Protein AF-A0A3N5WPU6-F1 (afdb_monomer_lite)

Radius of gyration: 19.49 Å; chains: 1; bounding box: 59×26×62 Å

Secondary structure (DSSP, 8-state):
-HHHHHHHHHHHHHHHHHHHHHHHHHHHHHHHHHHHHHHHHHHHHHHHS--TTTTTTGGGHHHHHHHHHHHHHHHHTT-HHHHHHHHHHHHHHHHHHHHHTS--GGGGGGGGGHHHHHHHHT-HHHHHHHHHHHHHHHHHHHH-TTS-SS-HHHHHHHHHHHHHHHH-

pLDDT: mean 83.2, std 10.67, range [51.12, 94.56]

Foldseek 3Di:
DVVVVVVVVVVVVVVVVVVVLVVLLVVLLVVLVVVLVVLVVVVVVCVVVVDVLCHVQSVVLNVLSVVLSVVLNVCSVPPVVVSLVSNLVSQLVSLVSCLPVSLNLVSLLVLLQSLLSLCSNPHLVRSVVSLVVSLVVLVVQCPDPDDRSHDPVSSVNSNVSNVVSSVD

Sequence (168 aa):
MWSFAMRREVANDRDLVPYLAELQKSISRYLSLIFGGVYFLFLAVTAITPDQQYNLRVWLAVPLIFLTIVLSLRYLDSNFVLAQVIWLSGFTLIVVAQVVVWQQPVFGFALALAPFLGFLLLSRRAGVLAELVIIGLAIFLGSLEGGSILPRDFVLGVTLGSIVSGLL

Structure (mmCIF, N/CA/C/O backbone):
data_AF-A0A3N5WPU6-F1
#
_entry.id   AF-A0A3N5WPU6-F1
#
loop_
_atom_site.group_PDB
_atom_site.id
_atom_site.type_symbol
_atom_site.label_atom_id
_atom_site.label_alt_id
_atom_site.label_comp_id
_atom_site.label_asym_id
_atom_site.label_entity_id
_atom_site.label_seq_id
_atom_site.pdbx_PDB_ins_code
_atom_site.Cartn_x
_atom_site.Cartn_y
_atom_site.Cartn_z
_atom_site.occupancy
_atom_site.B_iso_or_equiv
_atom_site.auth_seq_id
_atom_site.auth_comp_id
_atom_site.auth_asym_id
_atom_site.auth_atom_id
_atom_site.pdbx_PDB_model_num
ATOM 1 N N . MET A 1 1 ? -34.597 -14.250 35.946 1.00 53.19 1 MET A N 1
ATOM 2 C CA . MET A 1 1 ? -33.301 -14.812 35.496 1.00 53.19 1 MET A CA 1
ATOM 3 C C . MET A 1 1 ? -32.897 -14.357 34.090 1.00 53.19 1 MET A C 1
ATOM 5 O O . MET A 1 1 ? -31.744 -13.997 33.917 1.00 53.19 1 MET A O 1
ATOM 9 N N . TRP A 1 2 ? -33.815 -14.259 33.120 1.00 51.12 2 TRP A N 1
ATOM 10 C CA . TRP A 1 2 ? -33.517 -13.809 31.745 1.00 51.12 2 TRP A CA 1
ATOM 11 C C . TRP A 1 2 ? -32.987 -12.366 31.604 1.00 51.12 2 TRP A C 1
ATOM 13 O O . TRP A 1 2 ? -32.139 -12.097 30.761 1.00 51.12 2 TRP A O 1
ATOM 23 N N . SER A 1 3 ? -33.397 -11.439 32.476 1.00 54.62 3 SER A N 1
ATOM 24 C CA . SER A 1 3 ? -32.942 -10.038 32.437 1.00 54.62 3 SER A CA 1
ATOM 25 C C . SER A 1 3 ? -31.500 -9.813 32.917 1.00 54.62 3 SER A C 1
ATOM 27 O O . SER A 1 3 ? -30.934 -8.753 32.656 1.00 54.62 3 SER A O 1
ATOM 29 N N . PHE A 1 4 ? -30.900 -10.784 33.616 1.00 57.12 4 PHE A N 1
ATOM 30 C CA . PHE A 1 4 ? -29.493 -10.733 34.031 1.00 57.12 4 PHE A CA 1
ATOM 31 C C . PHE A 1 4 ? -28.555 -11.247 32.933 1.00 57.12 4 PHE A C 1
ATOM 33 O O . PHE A 1 4 ? -27.473 -10.692 32.769 1.00 57.12 4 PHE A O 1
ATOM 40 N N . ALA A 1 5 ? -28.980 -12.246 32.149 1.00 58.38 5 ALA A N 1
ATOM 41 C CA . ALA A 1 5 ? -28.216 -12.749 31.006 1.00 58.38 5 ALA A CA 1
ATOM 42 C C . ALA A 1 5 ? -28.086 -11.682 29.902 1.00 58.38 5 ALA A C 1
ATOM 44 O O . ALA A 1 5 ? -26.970 -11.362 29.506 1.00 58.38 5 ALA A O 1
ATOM 45 N N . MET A 1 6 ? -29.190 -11.016 29.529 1.00 54.75 6 MET A N 1
ATOM 46 C CA . MET A 1 6 ? -29.162 -9.937 28.524 1.00 54.75 6 MET A CA 1
ATOM 47 C C . MET A 1 6 ? -28.309 -8.734 28.948 1.00 54.75 6 MET A C 1
ATOM 49 O O . MET A 1 6 ? -27.613 -8.151 28.126 1.00 54.75 6 MET A O 1
ATOM 53 N N . ARG A 1 7 ? -28.318 -8.347 30.234 1.00 57.19 7 ARG A N 1
ATOM 54 C CA . ARG A 1 7 ? -27.445 -7.254 30.710 1.00 57.19 7 ARG A CA 1
ATOM 55 C C . ARG A 1 7 ? -25.968 -7.625 30.659 1.00 57.19 7 ARG A C 1
ATOM 57 O O . ARG A 1 7 ? -25.144 -6.735 30.489 1.00 57.19 7 ARG A O 1
ATOM 64 N N . ARG A 1 8 ? -25.640 -8.908 30.819 1.00 55.56 8 ARG A N 1
ATOM 65 C CA . ARG A 1 8 ? -24.261 -9.398 30.771 1.00 55.56 8 ARG A CA 1
ATOM 66 C C . ARG A 1 8 ? -23.736 -9.438 29.338 1.00 55.56 8 ARG A C 1
ATOM 68 O O . ARG A 1 8 ? -22.610 -9.018 29.127 1.00 55.56 8 ARG A O 1
ATOM 75 N N . GLU A 1 9 ? -24.559 -9.849 28.375 1.00 55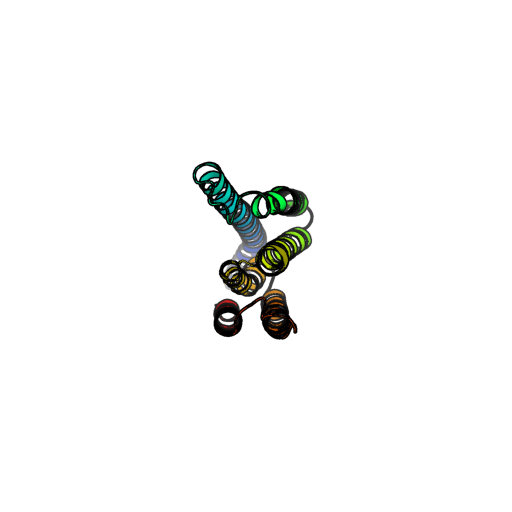.59 9 GLU A N 1
ATOM 76 C CA . GLU A 1 9 ? -24.229 -9.790 26.940 1.00 55.59 9 GLU A CA 1
ATOM 77 C C . GLU A 1 9 ? -24.065 -8.344 26.449 1.00 55.59 9 GLU A C 1
ATOM 79 O O . GLU A 1 9 ? -23.050 -8.019 25.847 1.00 55.59 9 GLU A O 1
ATOM 84 N N . VAL A 1 10 ? -24.982 -7.437 26.810 1.00 57.66 10 VAL A N 1
ATOM 85 C CA . VAL A 1 10 ? -24.889 -6.010 26.435 1.00 57.66 10 VAL A CA 1
ATOM 86 C C . VAL A 1 10 ? -23.694 -5.302 27.091 1.00 57.66 10 VAL A C 1
ATOM 88 O O . VAL A 1 10 ? -23.122 -4.382 26.504 1.00 57.66 10 VAL A O 1
ATOM 91 N N . ALA A 1 11 ? -23.305 -5.704 28.306 1.00 59.00 11 ALA A N 1
ATOM 92 C CA . ALA A 1 11 ? -22.085 -5.211 28.945 1.00 59.00 11 ALA A CA 1
ATOM 93 C C . ALA A 1 11 ? -20.828 -5.732 28.230 1.00 59.00 11 ALA A C 1
ATOM 95 O O . ALA A 1 11 ? -19.923 -4.953 27.953 1.00 59.00 11 ALA A O 1
ATOM 96 N N . ASN A 1 12 ? -20.818 -7.014 27.851 1.00 64.31 12 ASN A N 1
ATOM 97 C CA . ASN A 1 12 ? -19.713 -7.628 27.119 1.00 64.31 12 ASN A CA 1
ATOM 98 C C . ASN A 1 12 ? -19.509 -6.962 25.744 1.00 64.31 12 ASN A C 1
ATOM 100 O O . ASN A 1 12 ? -18.385 -6.620 25.390 1.00 64.31 12 ASN A O 1
ATOM 104 N N . ASP A 1 13 ? -20.594 -6.687 25.012 1.00 62.91 13 ASP A N 1
ATOM 105 C CA . ASP A 1 13 ? -20.551 -6.002 23.711 1.00 62.91 13 ASP A CA 1
ATOM 106 C C . ASP A 1 13 ? -20.051 -4.551 23.812 1.00 62.91 13 ASP A C 1
ATOM 108 O O . ASP A 1 13 ? -19.359 -4.065 22.915 1.00 62.91 13 ASP A O 1
ATOM 112 N N . ARG A 1 14 ? -20.358 -3.844 24.911 1.00 69.00 14 ARG A N 1
ATOM 113 C CA . ARG A 1 14 ? -19.858 -2.476 25.139 1.00 69.00 14 ARG A CA 1
ATOM 114 C C . ARG A 1 14 ? -18.359 -2.420 25.399 1.00 69.00 14 ARG A C 1
ATOM 116 O O . ARG A 1 14 ? -17.734 -1.459 24.958 1.00 69.00 14 ARG A O 1
ATOM 123 N N . ASP A 1 15 ? -17.802 -3.422 26.068 1.00 78.06 1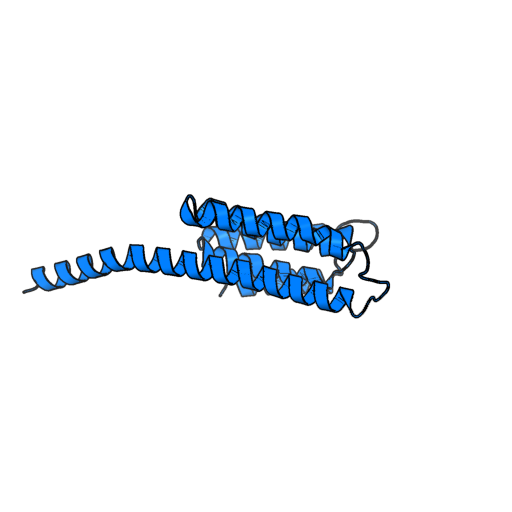5 ASP A N 1
ATOM 124 C CA . ASP A 1 15 ? -16.365 -3.501 26.353 1.00 78.06 15 ASP A CA 1
ATOM 125 C C . ASP A 1 15 ? -15.574 -4.077 25.160 1.00 78.06 15 ASP A C 1
ATOM 127 O O . ASP A 1 15 ? -14.400 -3.755 24.961 1.00 78.06 15 ASP A O 1
ATOM 131 N N . LEU A 1 16 ? -16.239 -4.860 24.300 1.00 78.62 16 LEU A N 1
ATOM 132 C CA . LEU A 1 16 ? -15.687 -5.402 23.055 1.00 78.62 16 LEU A CA 1
ATOM 133 C C . LEU A 1 16 ? -15.358 -4.316 22.023 1.00 78.62 16 LEU A C 1
ATOM 135 O O . LEU A 1 16 ? -14.317 -4.388 21.375 1.00 78.62 16 LEU A O 1
ATOM 139 N N . VAL A 1 17 ? -16.212 -3.301 21.854 1.00 82.19 17 VAL A N 1
ATOM 140 C CA . VAL A 1 17 ? -16.017 -2.273 20.810 1.00 82.19 17 VAL A CA 1
ATOM 141 C C . VAL A 1 17 ? -14.718 -1.464 21.001 1.00 82.19 17 VAL A C 1
ATOM 143 O O . VAL A 1 17 ? -13.957 -1.349 20.035 1.00 82.19 17 VAL A O 1
ATOM 146 N N . PRO A 1 18 ? -14.399 -0.933 22.200 1.00 82.62 18 PRO A N 1
ATOM 147 C CA . PRO A 1 18 ? -13.117 -0.280 22.461 1.00 82.62 18 PRO A CA 1
ATOM 148 C C . PRO A 1 18 ? -11.919 -1.209 22.243 1.00 82.62 18 PRO A C 1
ATOM 150 O O . PRO A 1 18 ? -10.940 -0.798 21.622 1.00 82.62 18 PRO A O 1
ATOM 153 N N . TYR A 1 19 ? -12.017 -2.466 22.691 1.00 85.62 19 TYR A N 1
ATOM 154 C CA . TYR A 1 19 ? -10.951 -3.457 22.536 1.00 85.62 19 TYR A CA 1
ATOM 155 C C . TYR A 1 19 ? -10.665 -3.774 21.062 1.00 85.62 19 TYR A C 1
ATOM 157 O O . TYR A 1 19 ? -9.510 -3.791 20.639 1.00 85.62 19 TYR A O 1
ATOM 165 N N . LEU A 1 20 ? -11.709 -3.969 20.250 1.00 85.38 20 LEU A N 1
ATOM 166 C CA . LEU A 1 20 ? -11.577 -4.201 18.809 1.00 85.38 20 LEU A CA 1
ATOM 167 C C . LEU A 1 20 ? -10.961 -2.994 18.094 1.00 85.38 20 LEU A C 1
ATOM 169 O O . LEU A 1 20 ? -10.095 -3.166 17.237 1.00 85.38 20 LEU A O 1
ATOM 173 N N . ALA A 1 21 ? -11.358 -1.775 18.468 1.00 84.12 21 ALA A N 1
ATOM 174 C CA . ALA A 1 21 ? -10.784 -0.556 17.903 1.00 84.12 21 ALA A CA 1
ATOM 175 C C . ALA A 1 21 ? -9.292 -0.407 18.249 1.00 84.12 21 ALA A C 1
ATOM 177 O O . ALA A 1 21 ? -8.490 -0.001 17.404 1.00 84.12 21 ALA A O 1
ATOM 178 N N . GLU A 1 22 ? -8.899 -0.751 19.475 1.00 87.31 22 GLU A N 1
ATOM 179 C CA . GLU A 1 22 ? -7.502 -0.728 19.909 1.00 87.31 22 GLU A CA 1
ATOM 180 C C . GLU A 1 22 ? -6.669 -1.820 19.224 1.00 87.31 22 GLU A C 1
ATOM 182 O O . GLU A 1 22 ? -5.573 -1.545 18.726 1.00 87.31 22 GLU A O 1
ATOM 187 N N . LEU A 1 23 ? -7.220 -3.030 19.093 1.00 88.88 23 LEU A N 1
ATOM 188 C CA . LEU A 1 23 ? -6.607 -4.123 18.340 1.00 88.88 23 LEU A CA 1
ATOM 189 C C . LEU A 1 23 ? -6.377 -3.726 16.876 1.00 88.88 23 LEU A C 1
ATOM 191 O O . LEU A 1 23 ? -5.285 -3.919 16.346 1.00 88.88 23 LEU A O 1
ATOM 195 N N . GLN A 1 24 ? -7.371 -3.114 16.232 1.00 88.06 24 GLN A N 1
ATOM 196 C CA . GLN A 1 24 ? -7.282 -2.667 14.843 1.00 88.06 24 GLN A CA 1
ATOM 197 C C . GLN A 1 24 ? -6.228 -1.562 14.657 1.00 88.06 24 GLN A C 1
ATOM 199 O O . GLN A 1 24 ? -5.443 -1.605 13.705 1.00 88.06 24 GLN A O 1
ATOM 204 N N . LYS A 1 25 ? -6.144 -0.606 15.593 1.00 89.00 25 LYS A N 1
ATOM 205 C CA . LYS A 1 25 ? -5.068 0.401 15.622 1.00 89.00 25 LYS A CA 1
ATOM 206 C C . LYS A 1 25 ? -3.692 -0.244 15.777 1.00 89.00 25 LYS A C 1
ATOM 208 O O . LYS A 1 25 ? -2.762 0.133 15.064 1.00 89.00 25 LYS A O 1
ATOM 213 N N . SER A 1 26 ? -3.568 -1.222 16.673 1.00 91.50 26 SER A N 1
ATOM 214 C CA . SER A 1 26 ? -2.328 -1.969 16.891 1.00 91.50 26 SER A CA 1
ATOM 215 C C . SER A 1 26 ? -1.896 -2.705 15.620 1.00 91.50 26 SER A C 1
ATOM 217 O O . SER A 1 26 ? -0.782 -2.493 15.140 1.00 91.50 26 SER A O 1
ATOM 219 N N . ILE A 1 27 ? -2.801 -3.468 14.997 1.00 90.31 27 ILE A N 1
ATOM 220 C CA . ILE A 1 27 ? -2.555 -4.168 13.727 1.00 90.31 27 ILE A CA 1
ATOM 221 C C . ILE A 1 27 ? -2.108 -3.183 12.643 1.00 90.31 27 ILE A C 1
ATOM 223 O O . ILE A 1 27 ? -1.093 -3.415 11.990 1.00 90.31 27 ILE A O 1
ATOM 227 N N . SER A 1 28 ? -2.805 -2.055 12.479 1.00 89.31 28 SER A N 1
ATOM 228 C CA . SER A 1 28 ? -2.434 -1.036 11.490 1.00 89.31 28 SER A CA 1
ATOM 229 C C . SER A 1 28 ? -1.038 -0.451 11.736 1.00 89.31 28 SER A C 1
ATOM 231 O O . SER A 1 28 ? -0.251 -0.299 10.794 1.00 89.31 28 SER A O 1
ATOM 233 N N . ARG A 1 29 ? -0.690 -0.169 13.000 1.00 91.31 29 ARG A N 1
ATOM 234 C CA . ARG A 1 29 ? 0.647 0.307 13.382 1.00 91.31 29 ARG A CA 1
ATOM 235 C C . ARG A 1 29 ? 1.712 -0.731 13.037 1.00 91.31 29 ARG A C 1
ATOM 237 O O . ARG A 1 29 ? 2.712 -0.378 12.416 1.00 91.31 29 ARG A O 1
ATOM 244 N N . TYR A 1 30 ? 1.488 -1.996 13.390 1.00 92.00 30 TYR A N 1
ATOM 245 C CA . TYR A 1 30 ? 2.416 -3.082 13.075 1.00 92.00 30 TYR A CA 1
ATOM 246 C C . TYR A 1 30 ? 2.576 -3.283 11.571 1.00 92.00 30 TYR A C 1
ATOM 248 O O . TYR A 1 30 ? 3.707 -3.359 11.104 1.00 92.00 30 TYR A O 1
ATOM 256 N N . LEU A 1 31 ? 1.490 -3.298 10.798 1.00 89.62 31 LEU A N 1
ATOM 257 C CA . LEU A 1 31 ? 1.564 -3.417 9.341 1.00 89.62 31 LEU A CA 1
ATOM 258 C C . LEU A 1 31 ? 2.336 -2.249 8.728 1.00 89.62 31 LEU A C 1
ATOM 260 O O . LEU A 1 31 ? 3.255 -2.472 7.944 1.00 89.62 31 LEU A O 1
ATOM 264 N N . SER A 1 32 ? 2.039 -1.015 9.139 1.00 88.31 32 SER A N 1
ATOM 265 C CA . SER A 1 32 ? 2.753 0.170 8.648 1.00 88.31 32 SER A CA 1
ATOM 266 C C . SER A 1 32 ? 4.260 0.075 8.904 1.00 88.31 32 SER A C 1
ATOM 268 O O . SER A 1 32 ? 5.061 0.360 8.012 1.00 88.31 32 SER A O 1
ATOM 270 N N . LEU A 1 33 ? 4.648 -0.366 10.105 1.00 89.62 33 LEU A N 1
ATOM 271 C CA . LEU A 1 33 ? 6.049 -0.537 10.488 1.00 89.62 33 LEU A CA 1
ATOM 272 C C . LEU A 1 33 ? 6.716 -1.727 9.795 1.00 89.62 33 LEU A C 1
ATOM 274 O O . LEU A 1 33 ? 7.867 -1.603 9.396 1.00 89.62 33 LEU A O 1
ATOM 278 N N . ILE A 1 34 ? 6.022 -2.854 9.619 1.00 91.25 34 ILE A N 1
ATOM 279 C CA . ILE A 1 34 ? 6.557 -4.038 8.933 1.00 91.25 34 ILE A CA 1
ATOM 280 C C . ILE A 1 34 ? 6.788 -3.724 7.458 1.00 91.25 34 ILE A C 1
ATOM 282 O O . ILE A 1 34 ? 7.887 -3.954 6.968 1.00 91.25 34 ILE A O 1
ATOM 286 N N . PHE A 1 35 ? 5.808 -3.149 6.754 1.00 87.44 35 PHE A N 1
ATOM 287 C CA . PHE A 1 35 ? 5.975 -2.777 5.345 1.00 87.44 35 PHE A CA 1
ATOM 288 C C . PHE A 1 35 ? 7.097 -1.753 5.163 1.00 87.44 35 PHE A C 1
ATOM 290 O O . PHE A 1 35 ? 7.940 -1.908 4.279 1.00 87.44 35 PHE A O 1
ATOM 297 N N . GLY A 1 36 ? 7.155 -0.746 6.040 1.00 85.50 36 GLY A N 1
ATOM 298 C CA . GLY A 1 36 ? 8.263 0.202 6.066 1.00 85.50 36 GLY A CA 1
ATOM 299 C C . GLY A 1 36 ? 9.605 -0.480 6.314 1.00 85.50 36 GLY A C 1
ATOM 300 O O . GLY A 1 36 ? 10.548 -0.281 5.557 1.00 85.50 36 GLY A O 1
ATOM 301 N N . GLY A 1 37 ? 9.689 -1.317 7.345 1.00 88.56 37 GLY A N 1
ATOM 302 C CA . GLY A 1 37 ? 10.902 -2.023 7.748 1.00 88.56 37 GLY A CA 1
ATOM 303 C C . GLY A 1 37 ? 11.412 -2.988 6.682 1.00 88.56 37 GLY A C 1
ATOM 304 O O . GLY A 1 37 ? 12.602 -2.982 6.387 1.00 88.56 37 GLY A O 1
ATOM 305 N N . VAL A 1 38 ? 10.524 -3.756 6.048 1.00 89.19 38 VAL A N 1
ATOM 306 C CA . VAL A 1 38 ? 10.860 -4.628 4.912 1.00 89.19 38 VAL A CA 1
ATOM 307 C C . VAL A 1 38 ? 11.424 -3.801 3.760 1.00 89.19 38 VAL A C 1
ATOM 309 O O . VAL A 1 38 ? 12.438 -4.185 3.180 1.00 89.19 38 VAL A O 1
ATOM 312 N N . TYR A 1 39 ? 10.838 -2.637 3.468 1.00 84.69 39 TYR A N 1
ATOM 313 C CA . TYR A 1 39 ? 11.385 -1.746 2.448 1.00 84.69 39 TYR A CA 1
ATOM 314 C C . TYR A 1 39 ? 12.760 -1.186 2.837 1.00 84.69 39 TYR A C 1
ATOM 316 O O . TYR A 1 39 ? 13.668 -1.156 2.013 1.00 84.69 39 TYR A O 1
ATOM 324 N N . PHE A 1 40 ? 12.956 -0.776 4.091 1.00 85.81 40 PHE A N 1
ATOM 325 C CA . PHE A 1 40 ? 14.259 -0.304 4.570 1.00 85.81 40 PHE A CA 1
ATOM 326 C C . PHE A 1 40 ? 15.329 -1.399 4.552 1.00 85.81 40 PHE A C 1
ATOM 328 O O . PHE A 1 40 ? 16.473 -1.124 4.197 1.00 85.81 40 PHE A O 1
ATOM 335 N N . LEU A 1 41 ? 14.968 -2.642 4.875 1.00 88.50 41 LEU A N 1
ATOM 336 C CA . LEU A 1 41 ? 15.858 -3.792 4.724 1.00 88.50 41 LEU A CA 1
ATOM 337 C C . LEU A 1 41 ? 16.217 -4.016 3.256 1.00 88.50 41 LEU A C 1
ATOM 339 O O . LEU A 1 41 ? 17.391 -4.199 2.942 1.00 88.50 41 LEU A O 1
ATOM 343 N N . PHE A 1 42 ? 15.237 -3.936 2.356 1.00 84.31 42 PHE A N 1
ATOM 344 C CA . PHE A 1 42 ? 15.483 -4.000 0.918 1.00 84.31 42 PHE A CA 1
ATOM 345 C C . PHE A 1 42 ? 16.454 -2.899 0.464 1.00 84.31 42 PHE A C 1
ATOM 347 O O . PHE A 1 42 ? 17.438 -3.198 -0.209 1.00 84.31 42 PHE A O 1
ATOM 354 N N . LEU A 1 43 ? 16.263 -1.654 0.914 1.00 83.25 43 LEU A N 1
ATOM 355 C CA . LEU A 1 43 ? 17.198 -0.558 0.641 1.00 83.25 43 LEU A CA 1
ATOM 356 C C . LEU A 1 43 ? 18.608 -0.856 1.150 1.00 83.25 43 LEU A C 1
ATOM 358 O O . LEU A 1 43 ? 19.569 -0.652 0.414 1.00 83.25 43 LEU A O 1
ATOM 362 N N . ALA A 1 44 ? 18.742 -1.361 2.378 1.00 84.69 44 ALA A N 1
ATOM 363 C CA . ALA A 1 44 ? 20.038 -1.712 2.949 1.00 84.69 44 ALA A CA 1
ATOM 364 C C . ALA A 1 44 ? 20.752 -2.788 2.115 1.00 84.69 44 ALA A C 1
ATOM 366 O O . ALA A 1 44 ? 21.943 -2.658 1.840 1.00 84.69 44 ALA A O 1
ATOM 367 N N . VAL A 1 45 ? 20.021 -3.801 1.637 1.00 84.44 45 VAL A N 1
ATOM 368 C CA . VAL A 1 45 ? 20.564 -4.817 0.721 1.00 84.44 45 VAL A CA 1
ATOM 369 C C . VAL A 1 45 ? 21.017 -4.176 -0.591 1.00 84.44 45 VAL A C 1
ATOM 371 O O . VAL A 1 45 ? 22.147 -4.411 -1.017 1.00 84.44 45 VAL A O 1
ATOM 374 N N . THR A 1 46 ? 20.199 -3.308 -1.198 1.00 78.75 46 THR A N 1
ATOM 375 C CA . THR A 1 46 ? 20.580 -2.605 -2.440 1.00 78.75 46 THR A CA 1
ATOM 376 C C . THR A 1 46 ? 21.754 -1.638 -2.254 1.00 78.75 46 THR A C 1
ATOM 378 O O . THR A 1 46 ? 22.502 -1.402 -3.197 1.00 78.75 46 THR A O 1
ATOM 381 N N . ALA A 1 47 ? 21.959 -1.108 -1.044 1.00 81.12 47 ALA A N 1
ATOM 382 C CA . ALA A 1 47 ? 23.100 -0.258 -0.713 1.00 81.12 47 ALA A CA 1
ATOM 383 C C . ALA A 1 47 ? 24.415 -1.052 -0.657 1.00 81.12 47 ALA A C 1
ATOM 385 O O . ALA A 1 47 ? 25.464 -0.542 -1.044 1.00 81.12 47 ALA A O 1
ATOM 386 N N . ILE A 1 48 ? 24.359 -2.296 -0.165 1.00 83.50 48 ILE A N 1
ATOM 387 C CA . ILE A 1 48 ? 25.526 -3.178 -0.000 1.00 83.50 48 ILE A CA 1
ATOM 388 C C . ILE A 1 48 ? 25.836 -3.935 -1.297 1.00 83.50 48 ILE A C 1
ATOM 390 O O . ILE A 1 48 ? 26.996 -4.215 -1.590 1.00 83.50 48 ILE A O 1
ATOM 394 N N . THR A 1 49 ? 24.813 -4.266 -2.087 1.00 80.50 49 THR A N 1
ATOM 395 C CA . THR A 1 49 ? 24.943 -4.906 -3.404 1.00 80.50 49 THR A CA 1
ATOM 396 C C . THR A 1 49 ? 24.463 -3.937 -4.487 1.00 80.50 49 THR A C 1
ATOM 398 O O . THR A 1 49 ? 23.344 -4.087 -4.983 1.00 80.50 49 THR A O 1
ATOM 401 N N . PRO A 1 50 ? 25.273 -2.915 -4.836 1.00 66.56 50 PRO A N 1
ATOM 402 C CA . PRO A 1 50 ? 24.911 -1.920 -5.834 1.00 66.56 50 PRO A CA 1
ATOM 403 C C . PRO A 1 50 ? 24.931 -2.547 -7.229 1.00 66.56 50 PRO A C 1
ATOM 405 O O . PRO A 1 50 ? 25.896 -2.434 -7.983 1.00 66.56 50 PRO A O 1
ATOM 408 N N . ASP A 1 51 ? 23.847 -3.226 -7.579 1.00 66.38 51 ASP A N 1
ATOM 409 C CA . ASP A 1 51 ? 23.559 -3.568 -8.962 1.00 66.38 51 ASP A CA 1
ATOM 410 C C . ASP A 1 51 ? 23.178 -2.277 -9.711 1.00 66.38 51 ASP A C 1
ATOM 412 O O . ASP A 1 51 ? 22.470 -1.406 -9.184 1.00 66.38 51 ASP A O 1
ATOM 416 N N . GLN A 1 52 ? 23.660 -2.126 -10.948 1.00 59.69 52 GLN A N 1
ATOM 417 C CA . GLN A 1 52 ? 23.439 -0.925 -11.764 1.00 59.69 52 GLN A CA 1
ATOM 418 C C . GLN A 1 52 ? 21.944 -0.633 -11.974 1.00 59.69 52 GLN A C 1
ATOM 420 O O . GLN A 1 52 ? 21.569 0.511 -12.234 1.00 59.69 52 GLN A O 1
ATOM 425 N N . GLN A 1 53 ? 21.082 -1.639 -11.802 1.00 61.31 53 GLN A N 1
ATOM 426 C CA . GLN A 1 53 ? 19.635 -1.529 -11.975 1.00 61.31 53 GLN A CA 1
ATOM 427 C C . GLN A 1 53 ? 18.909 -0.748 -10.858 1.00 61.31 53 GLN A C 1
ATOM 429 O O . GLN A 1 53 ? 17.838 -0.198 -11.116 1.00 61.31 53 GLN A O 1
ATOM 434 N N . TYR A 1 54 ? 19.469 -0.635 -9.643 1.00 63.06 54 TYR A N 1
ATOM 435 C CA . TYR A 1 54 ? 18.726 -0.131 -8.465 1.00 63.06 54 TYR A CA 1
ATOM 436 C C . TYR A 1 54 ? 19.239 1.199 -7.876 1.00 63.06 54 TYR A C 1
ATOM 438 O O . TYR A 1 54 ? 18.658 1.733 -6.933 1.00 63.06 54 TYR A O 1
ATOM 446 N N . ASN A 1 55 ? 20.298 1.785 -8.437 1.00 64.88 55 ASN A N 1
ATOM 447 C CA . ASN A 1 55 ? 21.225 2.593 -7.633 1.00 64.88 55 ASN A CA 1
ATOM 448 C C . ASN A 1 55 ? 20.765 4.018 -7.237 1.00 64.88 55 ASN A C 1
ATOM 450 O O . ASN A 1 55 ? 21.223 4.551 -6.236 1.00 64.88 55 ASN A O 1
ATOM 454 N N . LEU A 1 56 ? 19.838 4.648 -7.969 1.00 69.56 56 LEU A N 1
ATOM 455 C CA . LEU A 1 56 ? 19.354 6.009 -7.633 1.00 69.56 56 LEU A CA 1
ATOM 456 C C . LEU A 1 56 ? 17.831 6.128 -7.611 1.00 69.56 56 LEU A C 1
ATOM 458 O O . LEU A 1 56 ? 17.252 6.852 -6.808 1.00 69.56 56 LEU A O 1
ATOM 462 N N . ARG A 1 57 ? 17.179 5.381 -8.497 1.00 72.44 57 ARG A N 1
ATOM 463 C CA . ARG A 1 57 ? 15.730 5.378 -8.684 1.00 72.44 57 ARG A CA 1
ATOM 464 C C . ARG A 1 57 ? 14.992 4.845 -7.454 1.00 72.44 57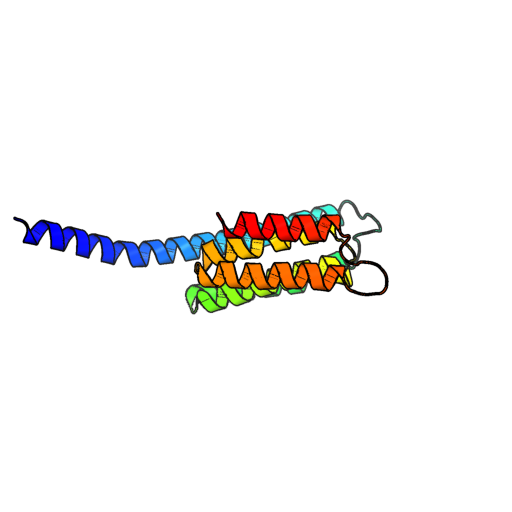 ARG A C 1
ATOM 466 O O . ARG A 1 57 ? 14.076 5.498 -6.973 1.00 72.44 57 ARG A O 1
ATOM 473 N N . VAL A 1 58 ? 15.463 3.740 -6.879 1.00 72.81 58 VAL A N 1
ATOM 474 C CA . VAL A 1 58 ? 14.869 3.127 -5.676 1.00 72.81 58 VAL A CA 1
ATOM 475 C C . VAL A 1 58 ? 14.969 4.051 -4.455 1.00 72.81 58 VAL A C 1
ATOM 477 O O . VAL A 1 58 ? 14.055 4.104 -3.628 1.00 72.81 58 VAL A O 1
ATOM 480 N N . TRP A 1 59 ? 16.046 4.836 -4.371 1.00 79.62 59 TRP A N 1
ATOM 481 C CA . TRP A 1 59 ? 16.266 5.792 -3.288 1.00 79.62 59 TRP A CA 1
ATOM 482 C C . TRP A 1 59 ? 15.305 6.990 -3.330 1.00 79.62 59 TRP A C 1
ATOM 484 O O . TRP A 1 59 ? 15.009 7.575 -2.289 1.00 79.62 59 TRP A O 1
ATOM 494 N N . LEU A 1 60 ? 14.734 7.319 -4.495 1.00 81.06 60 LEU A N 1
ATOM 495 C CA . LEU A 1 60 ? 13.702 8.359 -4.603 1.00 81.06 60 LEU A CA 1
ATOM 496 C C . LEU A 1 60 ? 12.388 7.962 -3.914 1.00 81.06 60 LEU A C 1
ATOM 498 O O . LEU A 1 60 ? 11.602 8.836 -3.553 1.00 81.06 60 LEU A O 1
ATOM 502 N N . ALA A 1 61 ? 12.150 6.667 -3.680 1.00 82.50 61 ALA A N 1
ATOM 503 C CA . ALA A 1 61 ? 10.974 6.208 -2.945 1.00 82.50 61 ALA A CA 1
ATOM 504 C C . ALA A 1 61 ? 11.073 6.468 -1.435 1.00 82.50 61 ALA A C 1
ATOM 506 O O . ALA A 1 61 ? 10.046 6.556 -0.765 1.00 82.50 61 ALA A O 1
ATOM 507 N N . VAL A 1 62 ? 12.290 6.582 -0.888 1.00 86.06 62 VAL A N 1
ATOM 508 C CA . VAL A 1 62 ? 12.530 6.739 0.557 1.00 86.06 62 VAL A CA 1
ATOM 509 C C . VAL A 1 62 ? 11.765 7.913 1.160 1.00 86.06 62 VAL A C 1
ATOM 511 O O . VAL A 1 62 ? 11.031 7.680 2.122 1.00 86.06 62 VAL A O 1
ATOM 514 N N . PRO A 1 63 ? 11.865 9.151 0.633 1.00 88.81 63 PRO A N 1
ATOM 515 C CA . PRO A 1 63 ? 11.115 10.269 1.195 1.00 88.81 63 PRO A CA 1
ATOM 516 C C . PRO A 1 63 ? 9.604 10.036 1.125 1.00 88.81 63 PRO A C 1
ATOM 518 O O . PRO A 1 63 ? 8.899 10.384 2.068 1.00 88.81 63 PRO A O 1
ATOM 521 N N . LEU A 1 64 ? 9.106 9.403 0.059 1.00 88.88 64 LEU A N 1
ATOM 522 C CA . LEU A 1 64 ? 7.681 9.121 -0.104 1.00 88.88 64 LEU A CA 1
ATOM 523 C C . LEU A 1 64 ? 7.184 8.087 0.917 1.00 88.88 64 LEU A C 1
ATOM 525 O O . LEU A 1 64 ? 6.136 8.280 1.534 1.00 88.88 64 LEU A O 1
ATOM 529 N N . ILE A 1 65 ? 7.951 7.021 1.137 1.00 89.06 65 ILE A N 1
ATOM 530 C CA . ILE A 1 65 ? 7.656 5.975 2.126 1.00 89.06 65 ILE A CA 1
ATOM 531 C C . ILE A 1 65 ? 7.713 6.541 3.533 1.00 89.06 65 ILE A C 1
ATOM 533 O O . ILE A 1 65 ? 6.774 6.363 4.307 1.00 89.06 65 ILE A O 1
ATOM 537 N N . PHE A 1 66 ? 8.784 7.266 3.849 1.00 90.19 66 PHE A N 1
ATOM 538 C CA . PHE A 1 66 ? 8.950 7.892 5.149 1.00 90.19 66 PHE A CA 1
ATOM 539 C C . PHE A 1 66 ? 7.801 8.860 5.439 1.00 90.19 66 PHE A C 1
ATOM 541 O O . PHE A 1 66 ? 7.174 8.770 6.493 1.00 90.19 66 PHE A O 1
ATOM 548 N N . LEU A 1 67 ? 7.458 9.722 4.478 1.00 93.00 67 LEU A N 1
ATOM 549 C CA . LEU A 1 67 ? 6.343 10.654 4.605 1.00 93.00 67 LEU A CA 1
ATOM 550 C C . LEU A 1 67 ? 5.012 9.918 4.799 1.00 93.00 67 LEU A C 1
ATOM 552 O O . LEU A 1 67 ? 4.250 10.272 5.695 1.00 93.00 67 LEU A O 1
ATOM 556 N N . THR A 1 68 ? 4.751 8.870 4.016 1.00 92.56 68 THR A N 1
ATOM 557 C CA . THR A 1 68 ? 3.526 8.061 4.125 1.00 92.56 68 THR A CA 1
ATOM 558 C C . THR A 1 68 ? 3.395 7.427 5.510 1.00 92.56 68 THR A C 1
ATOM 560 O O . THR A 1 68 ? 2.337 7.521 6.134 1.00 92.56 68 THR A O 1
ATOM 563 N N . ILE A 1 69 ? 4.468 6.816 6.022 1.00 91.31 69 ILE A N 1
ATOM 564 C CA . ILE A 1 69 ? 4.479 6.167 7.338 1.00 91.31 69 ILE A CA 1
ATOM 565 C C . ILE A 1 69 ? 4.296 7.204 8.444 1.00 91.31 69 ILE A C 1
ATOM 567 O O . ILE A 1 69 ? 3.431 7.036 9.300 1.00 91.31 69 ILE A O 1
ATOM 571 N N . VAL A 1 70 ? 5.071 8.290 8.424 1.00 93.62 70 VAL A N 1
ATOM 572 C CA . VAL A 1 70 ? 5.006 9.331 9.458 1.00 93.62 70 VAL A CA 1
ATOM 573 C C . VAL A 1 70 ? 3.627 9.981 9.494 1.00 93.62 70 VAL A C 1
ATOM 575 O O . VAL A 1 70 ? 3.063 10.148 10.575 1.00 93.62 70 VAL A O 1
ATOM 578 N N . LEU A 1 71 ? 3.057 10.320 8.334 1.00 93.19 71 LEU A N 1
ATOM 579 C CA . LEU A 1 71 ? 1.715 10.895 8.268 1.00 93.19 71 LEU A CA 1
ATOM 580 C C . LEU A 1 71 ? 0.658 9.895 8.745 1.00 93.19 71 LEU A C 1
ATOM 582 O O . LEU A 1 71 ? -0.171 10.263 9.575 1.00 93.19 71 LEU A O 1
ATOM 586 N N . SER A 1 72 ? 0.712 8.639 8.296 1.00 91.00 72 SER A N 1
ATOM 587 C CA . SER A 1 72 ? -0.204 7.589 8.764 1.00 91.00 72 SER A CA 1
ATOM 588 C C . SER A 1 72 ? -0.158 7.441 10.289 1.00 91.00 72 SER A C 1
ATOM 590 O O . SER A 1 72 ? -1.186 7.549 10.958 1.00 91.00 72 SER A O 1
ATOM 592 N N . LEU A 1 73 ? 1.040 7.305 10.867 1.00 91.56 73 LEU A N 1
ATOM 593 C CA . LEU A 1 73 ? 1.220 7.157 12.313 1.00 91.56 73 LEU A CA 1
ATOM 594 C C . LEU A 1 73 ? 0.758 8.392 13.091 1.00 91.56 73 LEU A C 1
ATOM 596 O O . LEU A 1 73 ? 0.155 8.249 14.152 1.00 91.56 73 LEU A O 1
ATOM 600 N N . ARG A 1 74 ? 0.989 9.598 12.558 1.00 94.56 74 ARG A N 1
ATOM 601 C CA . ARG A 1 74 ? 0.540 10.853 13.178 1.00 94.56 74 ARG A CA 1
ATOM 602 C C . ARG A 1 74 ? -0.983 10.947 13.265 1.00 94.56 74 ARG A C 1
ATOM 604 O O . ARG A 1 74 ? -1.505 11.475 14.246 1.00 94.56 74 ARG A O 1
ATOM 611 N N . TYR A 1 75 ? -1.696 10.472 12.246 1.00 92.25 75 TYR A N 1
ATOM 612 C CA . TYR A 1 75 ? -3.159 10.511 12.220 1.00 92.25 75 TYR A CA 1
ATOM 613 C C . TYR A 1 75 ? -3.815 9.278 12.848 1.00 92.25 75 TYR A C 1
ATOM 615 O O . TYR A 1 75 ? -5.017 9.308 13.091 1.00 92.25 75 TYR A O 1
ATOM 623 N N . LEU A 1 76 ? -3.056 8.226 13.165 1.00 90.56 76 LEU A N 1
ATOM 624 C CA . LEU A 1 76 ? -3.595 6.954 13.655 1.00 90.56 76 LEU A CA 1
ATOM 625 C C . LEU A 1 76 ? -4.473 7.111 14.907 1.00 90.56 76 LEU A C 1
ATOM 627 O O . LEU A 1 76 ? -5.537 6.494 15.004 1.00 90.56 76 LEU A O 1
ATOM 631 N N . ASP A 1 77 ? -4.048 7.960 15.845 1.00 86.69 77 ASP A N 1
ATOM 632 C CA . ASP A 1 77 ? -4.750 8.155 17.116 1.00 86.69 77 ASP A CA 1
ATOM 633 C C . ASP A 1 77 ? -5.909 9.157 17.011 1.00 86.69 77 ASP A C 1
ATOM 635 O O . ASP A 1 77 ? -6.914 8.990 17.703 1.00 86.69 77 ASP A O 1
ATOM 639 N N . SER A 1 78 ? -5.800 10.153 16.123 1.00 90.94 78 SER A N 1
ATOM 640 C CA . SER A 1 78 ? -6.787 11.232 15.965 1.00 90.94 78 SER A CA 1
ATOM 641 C C . SER A 1 78 ? -7.899 10.901 14.969 1.00 90.94 78 SER A C 1
ATOM 643 O O . SER A 1 78 ? -9.066 11.184 15.229 1.00 90.94 78 SER A O 1
ATOM 645 N N . ASN A 1 79 ? -7.558 10.298 13.831 1.00 92.06 79 ASN A N 1
ATOM 646 C CA . ASN A 1 79 ? -8.498 9.893 12.795 1.00 92.06 79 ASN A CA 1
ATOM 647 C C . ASN A 1 79 ? -7.980 8.641 12.080 1.00 92.06 79 ASN A C 1
ATOM 649 O O . ASN A 1 79 ? -7.261 8.705 11.080 1.00 92.06 79 ASN A O 1
ATOM 653 N N . PHE A 1 80 ? -8.397 7.488 12.596 1.00 90.00 80 PHE A N 1
ATOM 654 C CA . PHE A 1 80 ? -7.977 6.188 12.091 1.00 90.00 80 PHE A CA 1
ATOM 655 C C . PHE A 1 80 ? -8.303 5.989 10.600 1.00 90.00 80 PHE A C 1
ATOM 657 O O . PHE A 1 80 ? -7.471 5.466 9.861 1.00 90.00 80 PHE A O 1
ATOM 664 N N . VAL A 1 81 ? -9.470 6.452 10.134 1.00 91.31 81 VAL A N 1
ATOM 665 C CA . VAL A 1 81 ? -9.864 6.338 8.719 1.00 91.31 81 VAL A CA 1
ATOM 666 C C . VAL A 1 81 ? -8.915 7.140 7.836 1.00 91.31 81 VAL A C 1
ATOM 668 O O . VAL A 1 81 ? -8.422 6.623 6.835 1.00 91.31 81 VAL A O 1
ATOM 671 N N . LEU A 1 82 ? -8.611 8.380 8.227 1.00 91.75 82 LEU A N 1
ATOM 672 C CA . LEU A 1 82 ? -7.664 9.223 7.500 1.00 91.75 82 LEU A CA 1
ATOM 673 C C . LEU A 1 82 ? -6.266 8.592 7.465 1.00 91.75 82 LEU A C 1
ATOM 675 O O . LEU A 1 82 ? -5.632 8.597 6.413 1.00 91.75 82 LEU A O 1
ATOM 679 N N . ALA A 1 83 ? -5.811 8.003 8.575 1.00 91.81 83 ALA A N 1
ATOM 680 C CA . ALA A 1 83 ? -4.538 7.288 8.626 1.00 91.81 83 ALA A CA 1
ATOM 681 C C . ALA A 1 83 ? -4.483 6.130 7.617 1.00 91.81 83 ALA A C 1
ATOM 683 O O . ALA A 1 83 ? -3.520 6.037 6.856 1.00 91.81 83 ALA A O 1
ATOM 684 N N . GLN A 1 84 ? -5.536 5.305 7.534 1.00 92.00 84 GLN A N 1
ATOM 685 C CA . GLN A 1 84 ? -5.582 4.209 6.557 1.00 92.00 84 GLN A CA 1
ATOM 686 C C . GLN A 1 84 ? -5.653 4.714 5.120 1.00 92.00 84 GLN A C 1
ATOM 688 O O . GLN A 1 84 ? -5.019 4.136 4.245 1.00 92.00 84 GLN A O 1
ATOM 693 N N . VAL A 1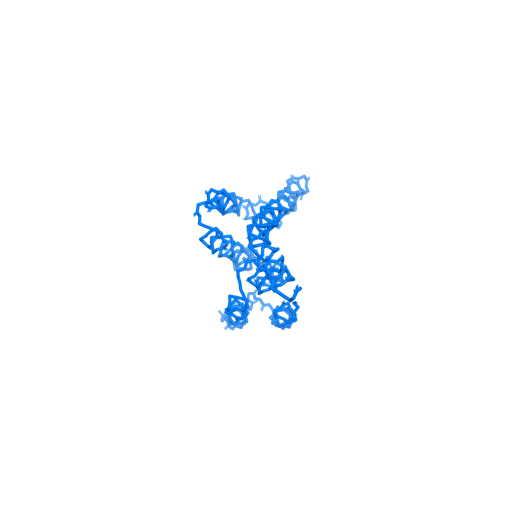 85 ? -6.393 5.795 4.858 1.00 92.88 85 VAL A N 1
ATOM 694 C CA . VAL A 1 85 ? -6.458 6.394 3.517 1.00 92.88 85 VAL A CA 1
ATOM 695 C C . VAL A 1 85 ? -5.081 6.900 3.094 1.00 92.88 85 VAL A C 1
ATOM 697 O O . VAL A 1 85 ? -4.639 6.595 1.988 1.00 92.88 85 VAL A O 1
ATOM 700 N N . ILE A 1 86 ? -4.375 7.622 3.969 1.00 93.94 86 ILE A N 1
ATOM 701 C CA . ILE A 1 86 ? -3.003 8.087 3.714 1.00 93.94 86 ILE A CA 1
ATOM 702 C C . ILE A 1 86 ? -2.078 6.896 3.462 1.00 93.94 86 ILE A C 1
ATOM 704 O O . ILE A 1 86 ? -1.310 6.901 2.504 1.00 93.94 86 ILE A O 1
ATOM 708 N N . TRP A 1 87 ? -2.171 5.861 4.294 1.00 92.44 87 TRP A N 1
ATOM 709 C CA . TRP A 1 87 ? -1.308 4.695 4.188 1.00 92.44 87 TRP A CA 1
ATOM 710 C C . TRP A 1 87 ? -1.557 3.883 2.911 1.00 92.44 87 TRP A C 1
ATOM 712 O O . TRP A 1 87 ? -0.613 3.622 2.170 1.00 92.44 87 TRP A O 1
ATOM 722 N N . LEU A 1 88 ? -2.813 3.540 2.604 1.00 91.31 88 LEU A N 1
ATOM 723 C CA . LEU A 1 88 ? -3.186 2.771 1.410 1.00 91.31 88 LEU A CA 1
ATOM 724 C C . LEU A 1 88 ? -2.906 3.544 0.118 1.00 91.31 88 LEU A C 1
ATOM 726 O O . LEU A 1 88 ? -2.411 2.964 -0.852 1.00 91.31 88 LEU A O 1
ATOM 730 N N . SER A 1 89 ? -3.200 4.848 0.094 1.00 92.44 89 SER A N 1
ATOM 731 C CA . SER A 1 89 ? -2.908 5.693 -1.072 1.00 92.44 89 SER A CA 1
ATOM 732 C C . SER A 1 89 ? -1.407 5.854 -1.283 1.00 92.44 89 SER A C 1
ATOM 734 O O . SER A 1 89 ? -0.938 5.685 -2.406 1.00 92.44 89 SER A O 1
ATOM 736 N N . GLY A 1 90 ? -0.643 6.094 -0.214 1.00 92.50 90 GLY A N 1
ATOM 737 C CA . GLY A 1 90 ? 0.810 6.164 -0.279 1.00 92.50 90 GLY A CA 1
ATOM 738 C C . GLY A 1 90 ? 1.416 4.842 -0.742 1.00 92.50 90 GLY A C 1
ATOM 739 O O . GLY A 1 90 ? 2.186 4.842 -1.697 1.00 92.50 90 GLY A O 1
ATOM 740 N N . PHE A 1 91 ? 1.008 3.712 -0.155 1.00 91.00 91 PHE A N 1
ATOM 741 C CA . PHE A 1 91 ? 1.417 2.370 -0.586 1.00 91.00 91 PHE A CA 1
ATOM 742 C C . PHE A 1 91 ? 1.168 2.152 -2.083 1.00 91.00 91 PHE A C 1
ATOM 744 O O . PHE A 1 91 ? 2.088 1.803 -2.821 1.00 91.00 91 PHE A O 1
ATOM 751 N N . THR A 1 92 ? -0.052 2.432 -2.546 1.00 92.19 92 THR A N 1
ATOM 752 C CA . THR A 1 92 ? -0.426 2.297 -3.960 1.00 92.19 92 THR A CA 1
ATOM 753 C C . THR A 1 92 ? 0.447 3.184 -4.844 1.00 92.19 92 THR A C 1
ATOM 755 O O . THR A 1 92 ? 0.993 2.716 -5.839 1.00 92.19 92 THR A O 1
ATOM 758 N N . LEU A 1 93 ? 0.640 4.450 -4.463 1.00 92.00 93 LEU A N 1
ATOM 759 C CA . LEU A 1 93 ? 1.449 5.408 -5.214 1.00 92.00 93 LEU A CA 1
ATOM 760 C C . LEU A 1 93 ? 2.917 4.979 -5.307 1.00 92.00 93 LEU A C 1
ATOM 762 O O . LEU A 1 93 ? 3.517 5.091 -6.373 1.00 92.00 93 LEU A O 1
ATOM 766 N N . ILE A 1 94 ? 3.489 4.465 -4.217 1.00 90.69 94 ILE A N 1
ATOM 767 C CA . ILE A 1 94 ? 4.862 3.950 -4.184 1.00 90.69 94 ILE A CA 1
ATOM 768 C C . ILE A 1 94 ? 5.007 2.780 -5.154 1.00 90.69 94 ILE A C 1
ATOM 770 O O . ILE A 1 94 ? 5.946 2.757 -5.948 1.00 90.69 94 ILE A O 1
ATOM 774 N N . VAL A 1 95 ? 4.074 1.827 -5.129 1.00 89.69 95 VAL A N 1
ATOM 775 C CA . VAL A 1 95 ? 4.122 0.669 -6.029 1.00 89.69 95 VAL A CA 1
ATOM 776 C C . VAL A 1 95 ? 3.921 1.093 -7.488 1.00 89.69 95 VAL A C 1
ATOM 778 O O . VAL A 1 95 ? 4.648 0.631 -8.365 1.00 89.69 95 VAL A O 1
ATOM 781 N N . VAL A 1 96 ? 3.008 2.025 -7.765 1.00 89.81 96 VAL A N 1
ATOM 782 C CA . VAL A 1 96 ? 2.838 2.588 -9.115 1.00 89.81 96 VAL A CA 1
ATOM 783 C C . VAL A 1 96 ? 4.104 3.297 -9.581 1.00 89.81 96 VAL A C 1
ATOM 785 O O . VAL A 1 96 ? 4.505 3.118 -10.727 1.00 89.81 96 VAL A O 1
ATOM 788 N N . ALA A 1 97 ? 4.777 4.052 -8.711 1.00 87.38 97 ALA A N 1
ATOM 789 C CA . ALA A 1 97 ? 6.052 4.680 -9.043 1.00 87.38 97 ALA A CA 1
ATOM 790 C C . ALA A 1 97 ? 7.131 3.633 -9.381 1.00 87.38 97 ALA A C 1
ATOM 792 O O . ALA A 1 97 ? 7.854 3.813 -10.363 1.00 87.38 97 ALA A O 1
ATOM 793 N N . GLN A 1 98 ? 7.184 2.510 -8.650 1.00 85.25 98 GLN A N 1
ATOM 794 C CA . GLN A 1 98 ? 8.072 1.381 -8.970 1.00 85.25 98 GLN A CA 1
ATOM 795 C C . GLN A 1 98 ? 7.809 0.804 -10.360 1.00 85.25 98 GLN A C 1
ATOM 797 O O . GLN A 1 98 ? 8.745 0.585 -11.132 1.00 85.25 98 GLN A O 1
ATOM 802 N N . VAL A 1 99 ? 6.540 0.609 -10.704 1.00 86.75 99 VAL A N 1
ATOM 803 C CA . VAL A 1 99 ? 6.147 0.044 -11.998 1.00 86.75 99 VAL A CA 1
ATOM 804 C C . VAL A 1 99 ? 6.400 1.040 -13.135 1.00 86.75 99 VAL A C 1
ATOM 806 O O . VAL A 1 99 ? 7.044 0.697 -14.119 1.00 86.75 99 VAL A O 1
ATOM 809 N N . VAL A 1 100 ? 5.951 2.288 -12.996 1.00 84.88 100 VAL A N 1
ATOM 810 C CA . VAL A 1 100 ? 5.932 3.279 -14.087 1.00 84.88 100 VAL A CA 1
ATOM 811 C C . VAL A 1 100 ? 7.256 4.019 -14.241 1.00 84.88 100 VAL A C 1
ATOM 813 O O . VAL A 1 100 ? 7.797 4.117 -15.343 1.00 84.88 100 VAL A O 1
ATOM 816 N N . VAL A 1 101 ? 7.794 4.563 -13.149 1.00 83.19 101 VAL A N 1
ATOM 817 C CA . VAL A 1 101 ? 8.995 5.415 -13.194 1.00 83.19 101 VAL A CA 1
ATOM 818 C C . VAL A 1 101 ? 10.253 4.555 -13.200 1.00 83.19 101 VAL A C 1
ATOM 820 O O . VAL A 1 101 ? 11.235 4.863 -13.884 1.00 83.19 101 VAL A O 1
ATOM 823 N N . TRP A 1 102 ? 10.237 3.467 -12.433 1.00 79.56 102 TRP A N 1
ATOM 824 C CA . TRP A 1 102 ? 11.415 2.623 -12.246 1.00 79.56 102 TRP A CA 1
ATOM 825 C C . TRP A 1 102 ? 11.406 1.365 -13.111 1.00 79.56 102 TRP A C 1
ATOM 827 O O . TRP A 1 102 ? 12.444 0.716 -13.188 1.00 79.56 102 TRP A O 1
ATOM 837 N N . GLN A 1 103 ? 10.320 1.118 -13.859 1.00 81.19 103 GLN A N 1
ATOM 838 C CA . GLN A 1 103 ? 10.206 0.038 -14.849 1.00 81.19 103 GLN A CA 1
ATOM 839 C C . GLN A 1 103 ? 10.456 -1.343 -14.224 1.00 81.19 103 GLN A C 1
ATOM 841 O O . GLN A 1 103 ? 11.063 -2.221 -14.830 1.00 81.19 103 GLN A O 1
ATOM 846 N N . GLN A 1 104 ? 9.998 -1.521 -12.981 1.00 82.56 104 GLN A N 1
ATOM 847 C CA . GLN A 1 104 ? 10.134 -2.755 -12.212 1.00 82.56 104 GLN A CA 1
ATOM 848 C C . GLN A 1 104 ? 8.753 -3.419 -12.053 1.00 82.56 104 GLN A C 1
ATOM 850 O O . GLN A 1 104 ? 8.097 -3.251 -11.018 1.00 82.56 104 GLN A O 1
ATOM 855 N N . PRO A 1 105 ? 8.272 -4.177 -13.061 1.00 82.50 105 PRO A N 1
ATOM 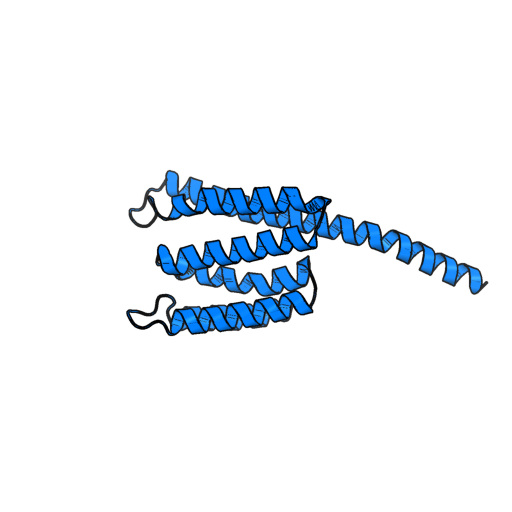856 C CA . PRO A 1 105 ? 6.918 -4.742 -13.068 1.00 82.50 105 PRO A CA 1
ATOM 857 C C . PRO A 1 105 ? 6.675 -5.750 -11.937 1.00 82.50 105 PRO A C 1
ATOM 859 O O . PRO A 1 105 ? 5.535 -5.934 -11.516 1.00 82.50 105 PRO A O 1
ATOM 862 N N . VAL A 1 106 ? 7.741 -6.346 -11.386 1.00 84.56 106 VAL A N 1
ATOM 863 C CA . VAL A 1 106 ? 7.680 -7.294 -10.260 1.00 84.56 106 VAL A CA 1
ATOM 864 C C . VAL A 1 106 ? 7.008 -6.699 -9.028 1.00 84.56 106 VAL A C 1
ATOM 866 O O . VAL A 1 106 ? 6.236 -7.388 -8.363 1.00 84.56 106 VAL A O 1
ATOM 869 N N . PHE A 1 107 ? 7.206 -5.408 -8.756 1.00 84.88 107 PHE A N 1
ATOM 870 C CA . PHE A 1 107 ? 6.537 -4.760 -7.628 1.00 84.88 107 PHE A CA 1
ATOM 871 C C . PHE A 1 107 ? 5.035 -4.582 -7.850 1.00 84.88 107 PHE A C 1
ATOM 873 O O . PHE A 1 107 ? 4.306 -4.432 -6.873 1.00 84.88 107 PHE A O 1
ATOM 880 N N . GLY A 1 108 ? 4.545 -4.668 -9.092 1.00 85.19 108 GLY A N 1
ATOM 881 C CA . GLY A 1 108 ? 3.122 -4.574 -9.412 1.00 85.19 108 GLY A CA 1
ATOM 882 C C . GLY A 1 108 ? 2.271 -5.588 -8.648 1.00 85.19 108 GLY A C 1
ATOM 883 O O . GLY A 1 108 ? 1.164 -5.253 -8.239 1.00 85.19 108 GLY A O 1
ATOM 884 N N . PHE A 1 109 ? 2.806 -6.775 -8.337 1.00 87.81 109 PHE A N 1
ATOM 885 C CA . PHE A 1 109 ? 2.111 -7.771 -7.513 1.00 87.81 109 PHE A CA 1
ATOM 886 C C . PHE A 1 109 ? 1.751 -7.273 -6.112 1.00 87.81 109 PHE A C 1
ATOM 888 O O . PHE A 1 109 ? 0.750 -7.711 -5.552 1.00 87.81 109 PHE A O 1
ATOM 895 N N . ALA A 1 110 ? 2.502 -6.320 -5.553 1.00 88.31 110 ALA A N 1
ATOM 896 C CA . ALA A 1 110 ? 2.174 -5.738 -4.257 1.00 88.31 110 ALA A CA 1
ATOM 897 C C . ALA A 1 110 ? 0.834 -4.977 -4.285 1.00 88.31 110 ALA A C 1
ATOM 899 O O . ALA A 1 110 ? 0.154 -4.913 -3.262 1.00 88.31 110 ALA A O 1
ATOM 900 N N . LEU A 1 111 ? 0.397 -4.473 -5.450 1.00 88.25 111 LEU A N 1
ATOM 901 C CA . LEU A 1 111 ? -0.921 -3.844 -5.606 1.00 88.25 111 LEU A CA 1
ATOM 902 C C . LEU A 1 111 ? -2.065 -4.800 -5.259 1.00 88.25 111 LEU A C 1
ATOM 904 O O . LEU A 1 111 ? -3.074 -4.365 -4.708 1.00 88.25 111 LEU A O 1
ATOM 908 N N . ALA A 1 112 ? -1.890 -6.101 -5.502 1.00 90.06 112 ALA A N 1
ATOM 909 C CA . ALA A 1 112 ? -2.891 -7.112 -5.182 1.00 90.06 112 ALA A CA 1
ATOM 910 C C . ALA A 1 112 ? -3.153 -7.253 -3.672 1.00 90.06 112 ALA A C 1
ATOM 912 O O . ALA A 1 112 ? -4.156 -7.847 -3.293 1.00 90.06 112 ALA A O 1
ATOM 913 N N . LEU A 1 113 ? -2.296 -6.705 -2.801 1.00 88.94 113 LEU A N 1
ATOM 914 C CA . LEU A 1 113 ? -2.510 -6.703 -1.348 1.00 88.94 113 LEU A CA 1
ATOM 915 C C . LEU A 1 113 ? -3.427 -5.565 -0.882 1.00 88.94 113 LEU A C 1
ATOM 917 O O . LEU A 1 113 ? -4.011 -5.656 0.196 1.00 88.94 113 LEU A O 1
ATOM 921 N N . ALA A 1 114 ? -3.570 -4.495 -1.668 1.00 90.25 114 ALA A N 1
ATOM 922 C CA . ALA A 1 114 ? -4.353 -3.324 -1.275 1.00 90.25 114 ALA A CA 1
ATOM 923 C C . ALA A 1 114 ? -5.844 -3.620 -0.981 1.00 90.25 114 ALA A C 1
ATOM 925 O O . ALA A 1 114 ? -6.346 -3.074 0.004 1.00 90.25 114 ALA A O 1
ATOM 926 N N . PRO A 1 115 ? -6.557 -4.483 -1.737 1.00 88.62 115 PRO A N 1
ATOM 927 C CA . PRO A 1 115 ? -7.947 -4.841 -1.439 1.00 88.62 115 PRO A CA 1
ATOM 928 C C . PRO A 1 115 ? -8.099 -5.534 -0.088 1.00 88.62 115 PRO A C 1
ATOM 930 O O . PRO A 1 115 ? -8.911 -5.103 0.731 1.00 88.62 115 PRO A O 1
ATOM 933 N N . PHE A 1 116 ? -7.259 -6.538 0.179 1.00 89.56 116 PHE A N 1
ATOM 934 C CA . PHE A 1 116 ? -7.220 -7.234 1.464 1.00 89.56 116 PHE A CA 1
ATOM 935 C C . PHE A 1 116 ? -6.938 -6.272 2.618 1.00 89.56 116 PHE A C 1
ATOM 937 O O . PHE A 1 116 ? -7.636 -6.273 3.629 1.00 89.56 116 PHE A O 1
ATOM 944 N N . LEU A 1 117 ? -5.959 -5.381 2.452 1.00 89.50 117 LEU A N 1
ATOM 945 C CA . LEU A 1 117 ? -5.645 -4.371 3.460 1.00 89.50 117 LEU A CA 1
ATOM 946 C C . LEU A 1 117 ? -6.807 -3.388 3.672 1.00 89.50 117 LEU A C 1
ATOM 948 O O . LEU A 1 117 ? -7.090 -3.016 4.807 1.00 89.50 117 LEU A O 1
ATOM 952 N N . GLY A 1 118 ? -7.521 -2.998 2.614 1.00 87.75 118 GLY A N 1
ATOM 953 C CA . GLY A 1 118 ? -8.726 -2.172 2.713 1.00 87.75 118 GLY A CA 1
ATOM 954 C C . GLY A 1 118 ? -9.879 -2.877 3.436 1.00 87.75 118 GLY A C 1
ATOM 955 O O . GLY A 1 118 ? -10.573 -2.251 4.243 1.00 87.75 118 GLY A O 1
ATOM 956 N N . PHE A 1 119 ? -10.058 -4.176 3.190 1.00 88.88 119 PHE A N 1
ATOM 957 C CA . PHE A 1 119 ? -11.038 -5.007 3.886 1.00 88.88 119 PHE A CA 1
ATOM 958 C C . PHE A 1 119 ? -10.701 -5.133 5.376 1.00 88.88 119 PHE A C 1
ATOM 960 O O . PHE A 1 119 ? -11.542 -4.827 6.223 1.00 88.88 119 PHE A O 1
ATOM 967 N N . LEU A 1 120 ? -9.454 -5.505 5.681 1.00 88.75 120 LEU A N 1
ATOM 968 C CA . LEU A 1 120 ? -8.948 -5.731 7.033 1.00 88.75 120 LEU A CA 1
ATOM 969 C C . LEU A 1 120 ? -8.940 -4.454 7.881 1.00 88.75 120 LEU A C 1
ATOM 971 O O . LEU A 1 120 ? -9.255 -4.492 9.069 1.00 88.75 120 LEU A O 1
ATOM 975 N N . LEU A 1 121 ? -8.545 -3.324 7.290 1.00 88.25 121 LEU A N 1
ATOM 976 C CA . LEU A 1 121 ? -8.254 -2.106 8.045 1.00 88.25 121 LEU A CA 1
ATOM 977 C C . LEU A 1 121 ? -9.383 -1.091 8.043 1.00 88.25 121 LEU A C 1
ATOM 979 O O . LEU A 1 121 ? -9.366 -0.228 8.907 1.00 88.25 121 LEU A O 1
ATOM 983 N N . LEU A 1 122 ? -10.342 -1.141 7.122 1.00 88.12 122 LEU A N 1
ATOM 984 C CA . LEU A 1 122 ? -11.396 -0.127 7.045 1.00 88.12 122 LEU A CA 1
ATOM 985 C C . LEU A 1 122 ? -12.783 -0.746 7.070 1.00 88.12 122 LEU A C 1
ATOM 987 O O . LEU A 1 122 ? -13.538 -0.563 8.021 1.00 88.12 122 LEU A O 1
ATOM 991 N N . SER A 1 123 ? -13.157 -1.401 5.977 1.00 88.06 123 SER A N 1
ATOM 992 C CA . SER A 1 123 ? -14.465 -2.028 5.832 1.00 88.06 123 SER A CA 1
ATOM 993 C C . SER A 1 123 ? -14.508 -2.857 4.560 1.00 88.06 123 SER A C 1
ATOM 995 O O . SER A 1 123 ? -13.768 -2.608 3.606 1.00 88.06 123 SER A O 1
ATOM 997 N N . ARG A 1 124 ? -15.505 -3.739 4.470 1.00 87.56 124 ARG A N 1
ATOM 998 C CA . ARG A 1 124 ? -15.802 -4.472 3.236 1.00 87.56 124 ARG A CA 1
ATOM 999 C C . ARG A 1 124 ? -15.985 -3.567 2.016 1.00 87.56 124 ARG A C 1
ATOM 1001 O O . ARG A 1 124 ? -15.523 -3.900 0.932 1.00 87.56 124 ARG A O 1
ATOM 1008 N N . ARG A 1 125 ? -16.638 -2.411 2.181 1.00 88.44 125 ARG A N 1
ATOM 1009 C CA . ARG A 1 125 ? -16.845 -1.455 1.078 1.00 88.44 125 ARG A CA 1
ATOM 1010 C C . ARG A 1 125 ? -15.526 -0.851 0.604 1.00 88.44 125 ARG A C 1
ATOM 1012 O O . ARG A 1 125 ? -15.346 -0.677 -0.595 1.00 88.44 125 ARG A O 1
ATOM 1019 N N . ALA A 1 126 ? -14.618 -0.555 1.533 1.00 86.94 126 ALA A N 1
ATOM 1020 C CA . ALA A 1 126 ? -13.292 -0.045 1.204 1.00 86.94 126 ALA A CA 1
ATOM 1021 C C . ALA A 1 126 ? -12.453 -1.096 0.463 1.00 86.94 126 ALA A C 1
ATOM 1023 O O . ALA A 1 126 ? -11.806 -0.747 -0.518 1.00 86.94 126 ALA A O 1
ATOM 1024 N N . GLY A 1 127 ? -12.524 -2.367 0.876 1.00 87.88 127 GLY A N 1
ATOM 1025 C CA . GLY A 1 127 ? -11.872 -3.478 0.174 1.00 87.88 127 GLY A CA 1
ATOM 1026 C C . GLY A 1 127 ? -12.341 -3.618 -1.277 1.00 87.88 127 GLY A C 1
ATOM 1027 O O . GLY A 1 127 ? -11.519 -3.583 -2.185 1.00 87.88 127 GLY A O 1
ATOM 1028 N N . VAL A 1 128 ? -13.659 -3.658 -1.510 1.00 90.06 128 VAL A N 1
ATOM 1029 C CA . VAL A 1 128 ? -14.229 -3.745 -2.873 1.00 90.06 128 VAL A CA 1
ATOM 1030 C C . VAL A 1 128 ? -13.861 -2.524 -3.720 1.00 90.06 128 VAL A C 1
ATOM 1032 O O . VAL A 1 128 ? -13.526 -2.657 -4.894 1.00 90.06 128 VAL A O 1
ATOM 1035 N N . LEU A 1 129 ? -13.901 -1.319 -3.142 1.00 91.69 129 LEU A N 1
ATOM 1036 C CA . LEU A 1 129 ? -13.493 -0.111 -3.859 1.00 91.69 129 LEU A CA 1
ATOM 1037 C C . LEU A 1 129 ? -12.014 -0.181 -4.261 1.00 91.69 129 LEU A C 1
ATOM 1039 O O . LEU A 1 129 ? -11.678 0.135 -5.400 1.00 91.69 129 LEU A O 1
ATOM 1043 N N . ALA A 1 130 ? -11.145 -0.609 -3.343 1.00 89.56 130 ALA A N 1
ATOM 1044 C CA . ALA A 1 130 ? -9.729 -0.804 -3.622 1.00 89.56 130 ALA A CA 1
ATOM 1045 C C . ALA A 1 130 ? -9.522 -1.857 -4.719 1.00 89.56 130 ALA A C 1
ATOM 1047 O O . ALA A 1 130 ? -8.761 -1.606 -5.644 1.00 89.56 130 ALA A O 1
ATOM 1048 N N . GLU A 1 131 ? -10.245 -2.975 -4.691 1.00 91.44 131 GLU A N 1
ATOM 1049 C CA . GLU A 1 131 ? -10.202 -3.998 -5.743 1.00 91.44 131 GLU A CA 1
ATOM 1050 C C . GLU A 1 131 ? -10.503 -3.418 -7.128 1.00 91.44 131 GLU A C 1
ATOM 1052 O O . GLU A 1 131 ? -9.698 -3.561 -8.049 1.00 91.44 131 GLU A O 1
ATOM 1057 N N . LEU A 1 132 ? -11.613 -2.690 -7.270 1.00 92.75 132 LEU A N 1
ATOM 1058 C CA . LEU A 1 132 ? -11.991 -2.071 -8.543 1.00 92.75 132 LEU A CA 1
ATOM 1059 C C . LEU A 1 132 ? -10.934 -1.075 -9.032 1.00 92.75 132 LEU A C 1
ATOM 1061 O O . LEU A 1 132 ? -10.611 -1.047 -10.221 1.00 92.75 132 LEU A O 1
ATOM 1065 N N . VAL A 1 133 ? -10.373 -0.279 -8.117 1.00 92.69 133 VAL A N 1
ATOM 1066 C CA . VAL A 1 133 ? -9.302 0.674 -8.432 1.00 92.69 133 VAL A CA 1
ATOM 1067 C C . VAL A 1 133 ? -8.050 -0.056 -8.913 1.00 92.69 133 VAL A C 1
ATOM 1069 O O . VAL A 1 133 ? -7.479 0.338 -9.926 1.00 92.69 133 VAL A O 1
ATOM 1072 N N . ILE A 1 134 ? -7.633 -1.123 -8.232 1.00 92.31 134 ILE A N 1
ATOM 1073 C CA . ILE A 1 134 ? -6.414 -1.869 -8.563 1.00 92.31 134 ILE A CA 1
ATOM 1074 C C . ILE A 1 134 ? -6.567 -2.633 -9.879 1.00 92.31 134 ILE A C 1
ATOM 1076 O O . ILE A 1 134 ? -5.654 -2.602 -10.703 1.00 92.31 134 ILE A O 1
ATOM 1080 N N . ILE A 1 135 ? -7.723 -3.255 -10.126 1.00 91.12 135 ILE A N 1
ATOM 1081 C CA . ILE A 1 135 ? -8.020 -3.914 -11.405 1.00 91.12 135 ILE A CA 1
ATOM 1082 C C . ILE A 1 135 ? -8.013 -2.888 -12.542 1.00 91.12 135 ILE A C 1
ATOM 1084 O O . ILE A 1 135 ? -7.337 -3.094 -13.552 1.00 91.12 135 ILE A O 1
ATOM 1088 N N . GLY A 1 136 ? -8.720 -1.767 -12.373 1.00 91.62 136 GLY A N 1
ATOM 1089 C CA . GLY A 1 136 ? -8.757 -0.698 -13.371 1.00 91.62 136 GLY A CA 1
ATOM 1090 C C . GLY A 1 136 ? -7.368 -0.127 -13.657 1.00 91.62 136 GLY A C 1
ATOM 1091 O O . GLY A 1 136 ? -7.001 0.058 -14.816 1.00 91.62 136 GLY A O 1
ATOM 1092 N N . LEU A 1 137 ? -6.565 0.077 -12.613 1.00 90.31 137 LEU A N 1
ATOM 1093 C CA . LEU A 1 137 ? -5.186 0.536 -12.715 1.00 90.31 137 LEU A CA 1
ATOM 1094 C C . LEU A 1 137 ? -4.292 -0.476 -13.443 1.00 90.31 137 LEU A C 1
ATOM 1096 O O . LEU A 1 137 ? -3.531 -0.078 -14.319 1.00 90.31 137 LEU A O 1
ATOM 1100 N N . ALA A 1 138 ? -4.390 -1.769 -13.132 1.00 89.00 138 ALA A N 1
ATOM 1101 C CA . ALA A 1 138 ? -3.611 -2.810 -13.804 1.00 89.00 138 ALA A CA 1
ATOM 1102 C C . ALA A 1 138 ? -3.931 -2.876 -15.306 1.00 89.00 138 ALA A C 1
ATOM 1104 O O . ALA A 1 138 ? -3.017 -2.921 -16.130 1.00 89.00 138 ALA A O 1
ATOM 1105 N N . ILE A 1 139 ? -5.217 -2.811 -15.667 1.00 89.19 139 ILE A N 1
ATOM 1106 C CA . ILE A 1 139 ? -5.662 -2.767 -17.068 1.00 89.19 139 ILE A CA 1
ATOM 1107 C C . ILE A 1 139 ? -5.145 -1.498 -17.751 1.00 89.19 139 ILE A C 1
ATOM 1109 O O . ILE A 1 139 ? -4.577 -1.577 -18.840 1.00 89.19 139 ILE A O 1
ATOM 1113 N N . PHE A 1 140 ? -5.297 -0.341 -17.101 1.00 88.75 140 PHE A N 1
ATOM 1114 C CA . PHE A 1 140 ? -4.827 0.939 -17.623 1.00 88.75 140 PHE A CA 1
ATOM 1115 C C . PHE A 1 140 ? -3.321 0.904 -17.905 1.00 88.75 140 PHE A C 1
ATOM 1117 O O . PHE A 1 140 ? -2.907 1.183 -19.030 1.00 88.75 140 PHE A O 1
ATOM 1124 N N . LEU A 1 141 ? -2.510 0.468 -16.936 1.00 86.12 141 LEU A N 1
ATOM 1125 C CA . LEU A 1 141 ? -1.057 0.342 -17.084 1.00 86.12 141 LEU A CA 1
ATOM 1126 C C . LEU A 1 141 ? -0.651 -0.670 -18.165 1.00 86.12 141 LEU A C 1
ATOM 1128 O O . LEU A 1 141 ? 0.338 -0.452 -18.864 1.00 86.12 141 LEU A O 1
ATOM 1132 N N . GLY A 1 142 ? -1.418 -1.749 -18.332 1.00 84.62 142 GLY A N 1
ATOM 1133 C CA . GLY A 1 142 ? -1.213 -2.724 -19.404 1.00 84.62 142 GLY A CA 1
ATOM 1134 C C . GLY A 1 142 ? -1.567 -2.198 -20.800 1.00 84.62 142 GLY A C 1
ATOM 1135 O O . GLY A 1 142 ? -1.019 -2.692 -21.786 1.00 84.62 142 GLY A O 1
ATOM 1136 N N . SER A 1 143 ? -2.461 -1.204 -20.883 1.00 84.75 143 SER A N 1
ATOM 1137 C CA . SER A 1 143 ? -2.977 -0.628 -22.136 1.00 84.75 143 SER A CA 1
ATOM 1138 C C . SER A 1 143 ? -2.185 0.566 -22.680 1.00 84.75 143 SER A C 1
ATOM 1140 O O . SER A 1 143 ? -2.460 1.006 -23.793 1.00 84.75 143 SER A O 1
ATOM 1142 N N . LEU A 1 144 ? -1.217 1.098 -21.925 1.00 81.38 144 LEU A N 1
ATOM 1143 C CA . LEU A 1 144 ? -0.416 2.247 -22.355 1.00 81.38 144 LEU A CA 1
ATOM 1144 C C . LEU A 1 144 ? 0.406 1.907 -23.613 1.00 81.38 144 LEU A C 1
ATOM 1146 O O . LEU A 1 144 ? 1.217 0.978 -23.619 1.00 81.38 144 LEU A O 1
ATOM 1150 N N . GLU A 1 145 ? 0.184 2.669 -24.687 1.00 57.38 145 GLU A N 1
ATOM 1151 C CA . GLU A 1 145 ? 0.906 2.534 -25.955 1.00 57.38 145 GLU A CA 1
ATOM 1152 C C . GLU A 1 145 ? 2.353 3.047 -25.810 1.00 57.38 145 GLU A C 1
ATOM 1154 O O . GLU A 1 145 ? 2.584 4.127 -25.270 1.00 57.38 145 GLU A O 1
ATOM 1159 N N . GLY A 1 146 ? 3.340 2.272 -26.282 1.00 63.94 146 GLY A N 1
ATOM 1160 C CA . GLY A 1 146 ? 4.775 2.610 -26.180 1.00 63.94 146 GLY A CA 1
ATOM 1161 C C . GLY A 1 146 ? 5.674 1.518 -25.585 1.00 63.94 146 GLY A C 1
ATOM 1162 O O . GLY A 1 146 ? 6.881 1.707 -25.472 1.00 63.94 146 GLY A O 1
ATOM 1163 N N . GLY A 1 147 ? 5.094 0.367 -25.241 1.00 61.38 147 GLY A N 1
ATOM 1164 C CA . GLY A 1 147 ? 5.757 -0.720 -24.525 1.00 61.38 147 GLY A CA 1
ATOM 1165 C C . GLY A 1 147 ? 5.000 -0.946 -23.227 1.00 61.38 147 GLY A C 1
ATOM 1166 O O . GLY A 1 147 ? 4.916 -0.048 -22.398 1.00 61.38 147 GLY A O 1
ATOM 1167 N N . SER A 1 148 ? 4.377 -2.115 -23.089 1.00 62.31 148 SER A N 1
ATOM 1168 C CA . SER A 1 148 ? 3.538 -2.433 -21.934 1.00 62.31 148 SER A CA 1
ATOM 1169 C C . SER A 1 148 ? 4.367 -2.304 -20.651 1.00 62.31 148 SER A C 1
ATOM 1171 O O . SER A 1 148 ? 5.231 -3.138 -20.389 1.00 62.31 148 SER A O 1
ATOM 1173 N N . ILE A 1 149 ? 4.126 -1.234 -19.880 1.00 77.62 149 ILE A N 1
ATOM 1174 C CA . ILE A 1 149 ? 4.837 -0.942 -18.622 1.00 77.62 149 ILE A CA 1
ATOM 1175 C C . ILE A 1 149 ? 4.630 -2.094 -17.632 1.00 77.62 149 ILE A C 1
ATOM 1177 O O . ILE A 1 149 ? 5.522 -2.454 -16.865 1.00 77.62 149 ILE A O 1
ATOM 1181 N N . LEU A 1 150 ? 3.442 -2.700 -17.683 1.00 77.25 150 LEU A N 1
ATOM 1182 C CA . LEU A 1 150 ? 3.102 -3.901 -16.947 1.00 77.25 150 LEU A CA 1
ATOM 1183 C C . LEU A 1 150 ? 2.770 -5.021 -17.946 1.00 77.25 150 LEU A C 1
ATOM 1185 O O . LEU A 1 150 ? 1.684 -4.988 -18.527 1.00 77.25 150 LEU A O 1
ATOM 1189 N N . PRO A 1 151 ? 3.665 -6.007 -18.160 1.00 84.00 151 PRO A N 1
ATOM 1190 C CA . PRO A 1 151 ? 3.424 -7.082 -19.118 1.00 84.00 151 PRO A CA 1
ATOM 1191 C C . PRO A 1 151 ? 2.124 -7.834 -18.811 1.00 84.00 151 PRO A C 1
ATOM 1193 O O . PRO A 1 151 ? 1.707 -7.924 -17.656 1.00 84.00 151 PRO A O 1
ATOM 1196 N N . ARG A 1 152 ? 1.494 -8.421 -19.837 1.00 83.75 152 ARG A N 1
ATOM 1197 C CA . ARG A 1 152 ? 0.170 -9.066 -19.713 1.00 83.75 152 ARG A CA 1
ATOM 1198 C C . ARG A 1 152 ? 0.087 -10.092 -18.580 1.00 83.75 152 ARG A C 1
ATOM 1200 O O . ARG A 1 152 ? -0.925 -10.131 -17.886 1.00 83.75 152 ARG A O 1
ATOM 1207 N N . ASP A 1 153 ? 1.148 -10.859 -18.355 1.00 85.69 153 ASP A N 1
ATOM 1208 C CA . ASP A 1 153 ? 1.197 -11.867 -17.289 1.00 85.69 153 ASP A CA 1
ATOM 1209 C C . ASP A 1 153 ? 1.115 -11.230 -15.892 1.00 85.69 153 ASP A C 1
ATOM 1211 O O . ASP A 1 153 ? 0.449 -11.753 -14.998 1.00 85.69 153 ASP A O 1
ATOM 1215 N N . PHE A 1 154 ? 1.721 -10.051 -15.717 1.00 85.44 154 PHE A N 1
ATOM 1216 C CA . PHE A 1 154 ? 1.629 -9.277 -14.479 1.00 85.44 154 PHE A CA 1
ATOM 1217 C C . PHE A 1 154 ? 0.248 -8.650 -14.315 1.00 85.44 154 PHE A C 1
ATOM 1219 O O . PHE A 1 154 ? -0.281 -8.670 -13.210 1.00 85.44 154 PHE A O 1
ATOM 1226 N N . VAL A 1 155 ? -0.370 -8.145 -15.390 1.00 85.88 155 VAL A N 1
ATOM 1227 C CA . VAL A 1 155 ? -1.753 -7.635 -15.337 1.00 85.88 155 VAL A CA 1
ATOM 1228 C C . VAL A 1 155 ? -2.694 -8.733 -14.848 1.00 85.88 155 VAL A C 1
ATOM 1230 O O . VAL A 1 155 ? -3.421 -8.528 -13.879 1.00 85.88 155 VAL A O 1
ATOM 1233 N N . LEU A 1 156 ? -2.627 -9.921 -15.458 1.00 88.69 156 LEU A N 1
ATOM 1234 C CA . LEU A 1 156 ? -3.444 -11.068 -15.060 1.00 88.69 156 LEU A CA 1
ATOM 1235 C C . LEU A 1 156 ? -3.194 -11.466 -13.608 1.00 88.69 156 LEU A C 1
ATOM 1237 O O . LEU A 1 156 ? -4.147 -11.659 -12.855 1.00 88.69 156 LEU A O 1
ATOM 1241 N N . GLY A 1 157 ? -1.932 -11.565 -13.195 1.00 87.94 157 GLY A N 1
ATOM 1242 C CA . GLY A 1 157 ? -1.610 -11.955 -11.829 1.00 87.94 157 GLY A CA 1
ATOM 1243 C C . GLY A 1 157 ? -2.004 -10.904 -10.784 1.00 87.94 157 GLY A C 1
ATOM 1244 O O . GLY A 1 157 ? -2.480 -11.278 -9.716 1.00 87.94 157 GLY A O 1
ATOM 1245 N N . VAL A 1 158 ? -1.904 -9.605 -11.091 1.00 87.94 158 VAL A N 1
ATOM 1246 C CA . VAL A 1 158 ? -2.408 -8.530 -10.217 1.00 87.94 158 VAL A CA 1
ATOM 1247 C C . VAL A 1 158 ? -3.929 -8.579 -10.125 1.00 87.94 158 VAL A C 1
ATOM 1249 O O . VAL A 1 158 ? -4.463 -8.504 -9.023 1.00 87.94 158 VAL A O 1
ATOM 1252 N N . THR A 1 159 ? -4.637 -8.755 -11.243 1.00 88.31 159 THR A N 1
ATOM 1253 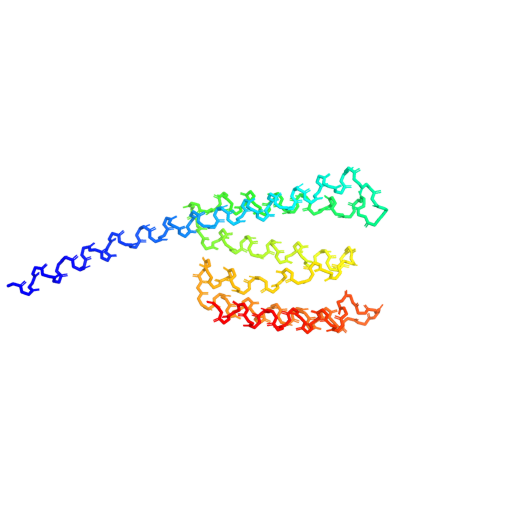C CA . THR A 1 159 ? -6.102 -8.869 -11.252 1.00 88.31 159 THR A CA 1
ATOM 1254 C C . THR A 1 159 ? -6.577 -10.091 -10.469 1.00 88.31 159 THR A C 1
ATOM 1256 O O . THR A 1 159 ? -7.403 -9.952 -9.572 1.00 88.31 159 THR A O 1
ATOM 1259 N N . LEU A 1 160 ? -6.035 -11.280 -10.752 1.00 89.31 160 LEU A N 1
ATOM 1260 C CA . LEU A 1 160 ? -6.405 -12.509 -10.043 1.00 89.31 160 LEU A CA 1
ATOM 1261 C C . LEU A 1 160 ? -6.033 -12.435 -8.562 1.00 89.31 160 LEU A C 1
ATOM 1263 O O . LEU A 1 160 ? -6.844 -12.787 -7.710 1.00 89.31 160 LEU A O 1
ATOM 1267 N N . GLY A 1 161 ? -4.839 -11.929 -8.249 1.00 85.75 161 GLY A N 1
ATOM 1268 C CA . GLY A 1 161 ? -4.405 -11.717 -6.873 1.00 85.75 161 GLY A CA 1
ATOM 1269 C C . GLY A 1 161 ? -5.316 -10.747 -6.125 1.00 85.75 161 GLY A C 1
ATOM 1270 O O . GLY A 1 161 ? -5.660 -11.011 -4.981 1.00 85.75 161 GLY A O 1
ATOM 1271 N N . SER A 1 162 ? -5.749 -9.666 -6.779 1.00 83.56 162 SER A N 1
ATOM 1272 C CA . SER A 1 162 ? -6.667 -8.668 -6.222 1.00 83.56 162 SER A CA 1
ATOM 1273 C C . SER A 1 162 ? -8.052 -9.255 -5.934 1.00 83.56 162 SER A C 1
ATOM 1275 O O . SER A 1 162 ? -8.624 -8.974 -4.888 1.00 83.56 162 SER A O 1
ATOM 1277 N N . ILE A 1 163 ? -8.580 -10.091 -6.832 1.00 86.75 163 ILE A N 1
ATOM 1278 C CA . ILE A 1 163 ? -9.867 -10.775 -6.629 1.00 86.75 163 ILE A CA 1
ATOM 1279 C C . ILE A 1 163 ? -9.759 -11.751 -5.456 1.00 86.75 163 ILE A C 1
ATOM 1281 O O . ILE A 1 163 ? -10.595 -11.747 -4.559 1.00 86.75 163 ILE A O 1
ATOM 1285 N N . VAL A 1 164 ? -8.713 -12.584 -5.432 1.00 87.38 164 VAL A N 1
ATOM 1286 C CA . VAL A 1 164 ? -8.507 -13.550 -4.342 1.00 87.38 164 VAL A CA 1
ATOM 1287 C C . VAL A 1 164 ? -8.326 -12.829 -3.008 1.00 87.38 164 VAL A C 1
ATOM 1289 O O . VAL A 1 164 ? -8.909 -13.243 -2.013 1.00 87.38 164 VAL A O 1
ATOM 1292 N N . SER A 1 165 ? -7.564 -11.737 -2.980 1.00 81.44 165 SER A N 1
ATOM 1293 C CA . SER A 1 165 ? -7.314 -10.975 -1.757 1.00 81.44 165 SER A CA 1
ATOM 1294 C C . SER A 1 165 ? -8.554 -10.223 -1.260 1.00 81.44 165 SER A C 1
ATOM 1296 O O . SER A 1 165 ? -8.717 -10.077 -0.054 1.00 81.44 165 SER A O 1
ATOM 1298 N N . GLY A 1 166 ? -9.447 -9.792 -2.156 1.00 72.88 166 GLY A N 1
ATOM 1299 C CA . GLY A 1 166 ? -10.741 -9.197 -1.804 1.00 72.88 166 GLY A CA 1
ATOM 1300 C C . GLY A 1 166 ? -11.786 -10.204 -1.299 1.00 72.88 166 GLY A C 1
ATOM 1301 O O . GLY A 1 166 ? -12.760 -9.804 -0.658 1.00 72.88 166 GLY A O 1
ATOM 1302 N N . LEU A 1 167 ? -11.595 -11.500 -1.577 1.00 78.00 167 LEU A N 1
ATOM 1303 C CA . LEU A 1 167 ? -12.477 -12.589 -1.135 1.00 78.00 167 LEU A CA 1
ATOM 1304 C C . LEU A 1 167 ? -12.114 -13.169 0.244 1.00 78.00 167 LEU A C 1
ATOM 1306 O O . LEU A 1 167 ? -12.956 -13.855 0.829 1.00 78.00 167 LEU A O 1
ATOM 1310 N N . LEU A 1 168 ? -10.890 -12.932 0.725 1.00 70.31 168 LEU A N 1
ATOM 1311 C CA . LEU A 1 168 ? -10.379 -13.370 2.032 1.00 70.31 168 LEU A CA 1
ATOM 1312 C C . LEU A 1 168 ? -10.714 -12.358 3.135 1.00 70.31 168 LEU A C 1
ATOM 1314 O O . LEU A 1 168 ? -11.117 -12.817 4.227 1.00 70.31 168 LEU A O 1
#